Protein AF-A0A2T4AR16-F1 (afdb_monomer_lite)

Radius of gyration: 14.8 Å; chains: 1; bounding box: 37×21×54 Å

Sequence (99 aa):
MISRTTPLILAARGGHTAVVQILLANGAGDEGLALVAAACRGHTDIVQLLIANGAGYKHRAAAMAAHRGHTDIVQLLVANGADAELAWTRAELDNSGQH

Secondary structure (DSSP, 8-state):
------HHHHHHHHT-HHHHHHHHHTT-S-HHHHHHHHHHHT-HHHHHHHHHTT-S-HHHHHHHHHHHT-HHHHHHHHHTT--THHHHHHHHHHHTT--

Foldseek 3Di:
DPPPCFVLLVCLLVLVLVVNVVCVVVVGPDLQSSLLNNLLNLNQSSNVVSLVSVHPNLLNSLVNNVVNVVVVSNVVSVVSPSPPVVVVVVVVVVVVPDD

Structure (mmCIF, N/CA/C/O backbone):
data_AF-A0A2T4AR16-F1
#
_entry.id   AF-A0A2T4AR16-F1
#
loop_
_atom_site.group_PDB
_atom_site.id
_atom_site.type_symbol
_atom_site.label_atom_id
_atom_site.label_alt_id
_atom_site.label_comp_id
_atom_site.label_asym_id
_atom_site.label_entity_id
_atom_site.label_seq_id
_atom_site.pdbx_PDB_ins_code
_atom_site.Cartn_x
_atom_site.Cartn_y
_atom_site.Cartn_z
_atom_site.occupancy
_atom_site.B_iso_or_equiv
_atom_site.auth_seq_id
_atom_site.auth_comp_id
_atom_site.auth_asym_id
_atom_site.auth_atom_id
_atom_site.pdbx_PDB_model_num
ATOM 1 N N . MET A 1 1 ? 28.254 3.596 3.283 1.00 36.91 1 MET A N 1
ATOM 2 C CA . MET A 1 1 ? 27.088 2.847 3.796 1.00 36.91 1 MET A CA 1
ATOM 3 C C . MET A 1 1 ? 25.901 3.206 2.908 1.00 36.91 1 MET A C 1
ATOM 5 O O . MET A 1 1 ? 25.245 4.211 3.141 1.00 36.91 1 MET A O 1
ATOM 9 N N . ILE A 1 2 ? 25.725 2.497 1.789 1.00 39.44 2 ILE A N 1
ATOM 10 C CA . ILE A 1 2 ? 24.630 2.773 0.850 1.00 39.44 2 ILE A CA 1
ATOM 11 C C . ILE A 1 2 ? 23.387 2.200 1.519 1.00 39.44 2 ILE A C 1
ATOM 13 O O . ILE A 1 2 ? 23.237 0.982 1.595 1.00 39.44 2 ILE A O 1
ATOM 17 N N . SER A 1 3 ? 22.576 3.065 2.128 1.00 42.41 3 SER A N 1
ATOM 18 C CA . SER A 1 3 ? 21.310 2.652 2.726 1.00 42.41 3 SER A CA 1
ATOM 19 C C . SER A 1 3 ? 20.536 1.896 1.657 1.00 42.41 3 SER A C 1
ATOM 21 O O . SER A 1 3 ? 20.309 2.440 0.573 1.00 42.41 3 SER A O 1
ATOM 23 N N . ARG A 1 4 ? 20.222 0.631 1.942 1.00 48.41 4 ARG A N 1
ATOM 24 C CA . ARG A 1 4 ? 19.579 -0.362 1.074 1.00 48.41 4 ARG A CA 1
ATOM 25 C C . ARG A 1 4 ? 18.129 0.056 0.793 1.00 48.41 4 ARG A C 1
ATOM 27 O O . ARG A 1 4 ? 17.184 -0.630 1.147 1.00 48.41 4 ARG A O 1
ATOM 34 N N . THR A 1 5 ? 17.952 1.252 0.239 1.00 57.56 5 THR A N 1
ATOM 35 C CA . THR A 1 5 ? 16.661 1.818 -0.123 1.00 57.56 5 THR A CA 1
ATOM 36 C C . THR A 1 5 ? 16.283 1.156 -1.429 1.00 57.56 5 THR A C 1
ATOM 38 O O . THR A 1 5 ? 16.715 1.567 -2.505 1.00 57.56 5 THR A O 1
ATOM 41 N N . THR A 1 6 ? 15.551 0.059 -1.306 1.00 73.75 6 THR A N 1
ATOM 42 C CA . THR A 1 6 ? 15.084 -0.756 -2.418 1.00 73.75 6 THR A CA 1
ATOM 43 C C . THR A 1 6 ? 14.296 0.155 -3.368 1.00 73.75 6 THR A C 1
ATOM 45 O O . THR A 1 6 ? 13.464 0.937 -2.894 1.00 73.75 6 THR A O 1
ATOM 48 N N . PRO A 1 7 ? 14.542 0.125 -4.691 1.00 82.56 7 PRO A N 1
ATOM 49 C CA . PRO A 1 7 ? 13.870 1.002 -5.658 1.00 82.56 7 PRO A CA 1
ATOM 50 C C . PRO A 1 7 ? 12.338 0.951 -5.544 1.00 82.56 7 PRO A C 1
ATOM 52 O O . PRO A 1 7 ? 11.665 1.955 -5.776 1.00 82.56 7 PRO A O 1
ATOM 55 N N . LEU A 1 8 ? 11.800 -0.178 -5.071 1.00 85.81 8 LEU A N 1
ATOM 56 C CA . LEU A 1 8 ? 10.386 -0.371 -4.762 1.00 85.81 8 LEU A CA 1
ATO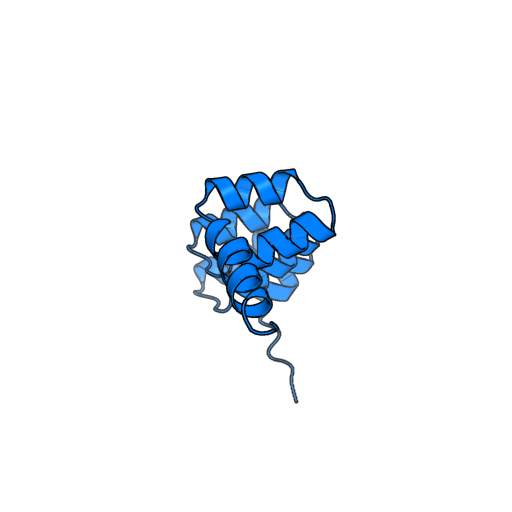M 57 C C . LEU A 1 8 ? 9.872 0.604 -3.690 1.00 85.81 8 LEU A C 1
ATOM 59 O O . LEU A 1 8 ? 8.803 1.184 -3.853 1.00 85.81 8 LEU A O 1
ATOM 63 N N . ILE A 1 9 ? 10.647 0.851 -2.629 1.00 86.38 9 ILE A N 1
ATOM 64 C CA . ILE A 1 9 ? 10.283 1.773 -1.541 1.00 86.38 9 ILE A CA 1
ATOM 65 C C . ILE A 1 9 ? 10.233 3.214 -2.056 1.00 86.38 9 ILE A C 1
ATOM 67 O O . ILE A 1 9 ? 9.329 3.968 -1.696 1.00 86.38 9 ILE A O 1
ATOM 71 N N . LEU A 1 10 ? 11.187 3.613 -2.905 1.00 86.88 10 LEU A N 1
ATOM 72 C CA . LEU A 1 10 ? 11.208 4.956 -3.495 1.00 86.88 10 LEU A CA 1
ATOM 73 C C . LEU A 1 10 ? 10.037 5.163 -4.454 1.00 86.88 10 LEU A C 1
ATOM 75 O O . LEU A 1 10 ? 9.363 6.189 -4.363 1.00 86.88 10 LEU A O 1
ATOM 79 N N . ALA A 1 11 ? 9.760 4.180 -5.314 1.00 89.19 11 ALA A N 1
ATOM 80 C CA . ALA A 1 11 ? 8.613 4.211 -6.214 1.00 89.19 11 ALA A CA 1
ATOM 81 C C . ALA A 1 11 ? 7.289 4.278 -5.433 1.00 89.19 11 ALA A C 1
ATOM 83 O O . ALA A 1 11 ? 6.444 5.124 -5.727 1.00 89.19 11 ALA A O 1
ATOM 84 N N . ALA A 1 12 ? 7.154 3.467 -4.378 1.00 89.50 12 ALA A N 1
ATOM 85 C CA . ALA A 1 12 ? 5.985 3.454 -3.507 1.00 89.50 12 ALA A CA 1
ATOM 86 C C . ALA A 1 12 ? 5.804 4.770 -2.741 1.00 89.50 12 ALA A C 1
ATOM 88 O O . ALA A 1 12 ? 4.695 5.286 -2.650 1.00 89.50 12 ALA A O 1
ATOM 89 N N . ARG A 1 13 ? 6.891 5.369 -2.240 1.00 88.06 13 ARG A N 1
ATOM 90 C CA . ARG A 1 13 ? 6.859 6.679 -1.570 1.00 88.06 13 ARG A CA 1
ATOM 91 C C . ARG A 1 13 ? 6.534 7.820 -2.540 1.00 88.06 13 ARG A C 1
ATOM 93 O O . ARG A 1 13 ? 5.907 8.798 -2.136 1.00 88.06 13 ARG A O 1
ATOM 100 N N . GLY A 1 14 ? 7.004 7.714 -3.781 1.00 87.88 14 GLY A N 1
ATOM 101 C CA . GLY A 1 14 ? 6.815 8.705 -4.840 1.00 87.88 14 GLY A CA 1
ATOM 102 C C . GLY A 1 14 ? 5.456 8.643 -5.538 1.00 87.88 14 GLY A C 1
ATOM 103 O O . GLY A 1 14 ? 5.138 9.562 -6.281 1.00 87.88 14 GLY A O 1
ATOM 104 N N . GLY A 1 15 ? 4.649 7.604 -5.302 1.00 88.50 15 GLY A N 1
ATOM 105 C CA . GLY A 1 15 ? 3.368 7.441 -5.998 1.00 88.50 15 GLY A CA 1
ATOM 106 C C . GLY A 1 15 ? 3.515 6.899 -7.427 1.00 88.50 15 GLY A C 1
ATOM 107 O O . GLY A 1 15 ? 2.610 7.034 -8.241 1.00 88.50 15 GLY A O 1
ATOM 108 N N . HIS A 1 16 ? 4.660 6.300 -7.771 1.00 90.44 16 HIS A N 1
ATOM 109 C CA . HIS A 1 16 ? 4.932 5.800 -9.121 1.00 90.44 16 HIS A CA 1
ATOM 110 C C . HIS A 1 16 ? 4.385 4.383 -9.323 1.00 90.44 16 HIS A C 1
ATOM 112 O O . HIS A 1 16 ? 5.144 3.417 -9.418 1.00 90.44 16 HIS A O 1
ATOM 118 N N . THR A 1 17 ? 3.063 4.261 -9.421 1.00 89.44 17 THR A N 1
ATOM 119 C CA . THR A 1 17 ? 2.342 2.981 -9.526 1.00 89.44 17 THR A CA 1
ATOM 120 C C . THR A 1 17 ? 2.864 2.077 -10.649 1.00 89.44 17 THR A C 1
ATOM 122 O O . THR A 1 17 ? 3.105 0.894 -10.422 1.00 89.44 17 THR A O 1
ATOM 125 N N . ALA A 1 18 ? 3.130 2.631 -11.837 1.00 89.44 18 ALA A N 1
ATOM 126 C CA . ALA A 1 18 ? 3.666 1.865 -12.967 1.00 89.44 18 ALA A CA 1
ATOM 127 C C . ALA A 1 18 ? 5.055 1.266 -12.668 1.00 89.44 18 ALA A C 1
ATOM 129 O O . ALA A 1 18 ? 5.329 0.114 -12.993 1.00 89.44 18 ALA A O 1
ATOM 130 N N . VAL A 1 19 ? 5.922 2.025 -11.991 1.00 88.00 19 VAL A N 1
ATOM 131 C CA . VAL A 1 19 ? 7.263 1.558 -11.608 1.00 88.00 19 VAL A CA 1
ATOM 132 C C . VAL A 1 19 ? 7.165 0.478 -10.533 1.00 88.00 19 VAL A C 1
ATOM 134 O O . VAL A 1 19 ? 7.890 -0.511 -10.596 1.00 88.00 19 VAL A O 1
ATOM 137 N N . VAL A 1 20 ? 6.240 0.629 -9.580 1.00 87.50 20 V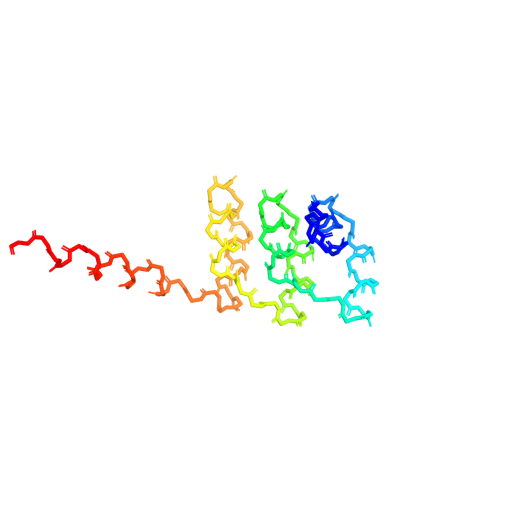AL A N 1
ATOM 138 C CA . VAL A 1 20 ? 5.964 -0.397 -8.565 1.00 87.50 20 VAL A CA 1
ATOM 139 C C . VAL A 1 20 ? 5.550 -1.712 -9.225 1.00 87.50 20 VAL A C 1
ATOM 141 O O . VAL A 1 20 ? 6.127 -2.741 -8.895 1.00 87.50 20 VAL A O 1
ATOM 144 N N . GLN A 1 21 ? 4.627 -1.694 -10.192 1.00 87.44 21 GLN A N 1
ATOM 145 C CA . GLN A 1 21 ? 4.202 -2.913 -10.896 1.00 87.44 21 GLN A CA 1
ATOM 146 C C . GLN A 1 21 ? 5.361 -3.612 -11.612 1.00 87.44 21 GLN A C 1
ATOM 148 O O . GLN A 1 21 ? 5.515 -4.824 -11.484 1.00 87.44 21 GLN A O 1
ATOM 153 N N . ILE A 1 22 ? 6.204 -2.854 -12.321 1.00 88.25 22 ILE A N 1
ATOM 154 C CA . ILE A 1 22 ? 7.379 -3.411 -13.005 1.00 88.25 22 ILE A CA 1
ATOM 155 C C . ILE A 1 22 ? 8.325 -4.063 -11.992 1.00 88.25 22 ILE A C 1
ATOM 157 O O . ILE A 1 22 ? 8.812 -5.168 -12.221 1.00 88.25 22 ILE A O 1
ATOM 161 N N . LEU A 1 23 ? 8.580 -3.404 -10.861 1.00 86.94 23 LEU A N 1
ATOM 162 C CA . LEU A 1 23 ? 9.478 -3.923 -9.832 1.00 86.94 23 LEU A CA 1
ATOM 163 C C . LEU A 1 23 ? 8.914 -5.175 -9.148 1.00 86.94 23 LEU A C 1
ATOM 165 O O . LEU A 1 23 ? 9.663 -6.127 -8.941 1.00 86.94 23 LEU A O 1
ATOM 169 N N . LEU A 1 24 ? 7.611 -5.212 -8.863 1.00 84.31 24 LEU A N 1
ATOM 170 C CA . LEU A 1 24 ? 6.942 -6.403 -8.326 1.00 84.31 24 LEU A CA 1
ATOM 171 C C . LEU A 1 24 ? 7.000 -7.574 -9.312 1.00 84.31 24 LEU A C 1
ATOM 173 O O . LEU A 1 24 ? 7.345 -8.685 -8.918 1.00 84.31 24 LEU A O 1
ATOM 177 N N . ALA A 1 25 ? 6.778 -7.320 -10.606 1.00 85.50 25 ALA A N 1
ATOM 178 C CA . ALA A 1 25 ? 6.903 -8.340 -11.649 1.00 85.50 25 ALA A CA 1
ATOM 179 C C . ALA A 1 25 ? 8.332 -8.905 -11.775 1.00 85.50 25 ALA A C 1
ATOM 181 O O . ALA A 1 25 ? 8.511 -10.041 -12.204 1.00 85.50 25 ALA A O 1
ATOM 182 N N . ASN A 1 26 ? 9.347 -8.132 -11.378 1.00 84.12 26 ASN A N 1
ATOM 183 C CA . ASN A 1 26 ? 10.748 -8.562 -11.342 1.00 84.12 26 ASN A CA 1
ATOM 184 C C . ASN A 1 26 ? 11.162 -9.189 -9.995 1.00 84.12 26 ASN A C 1
ATOM 186 O O . ASN A 1 26 ? 12.347 -9.444 -9.782 1.00 84.12 26 ASN A O 1
ATOM 190 N N . GLY A 1 27 ? 10.220 -9.430 -9.076 1.00 74.69 27 GLY A N 1
ATOM 191 C CA . GLY A 1 27 ? 10.508 -10.033 -7.772 1.00 74.69 27 GLY A CA 1
ATOM 192 C C . GLY A 1 27 ? 11.290 -9.112 -6.834 1.00 74.69 27 GLY A C 1
ATOM 193 O O . GLY A 1 27 ? 12.136 -9.579 -6.067 1.00 74.69 27 GLY A O 1
ATOM 194 N N . ALA A 1 28 ? 11.061 -7.797 -6.908 1.00 73.00 28 ALA A N 1
ATOM 195 C CA . ALA A 1 28 ? 11.678 -6.856 -5.982 1.00 73.00 28 ALA A CA 1
ATOM 196 C C . ALA A 1 28 ? 11.288 -7.185 -4.532 1.00 73.00 28 ALA A C 1
ATOM 198 O O . ALA A 1 28 ? 10.113 -7.215 -4.181 1.00 73.00 28 ALA A O 1
ATOM 199 N N . GLY A 1 29 ? 12.293 -7.396 -3.681 1.00 72.31 29 GLY A N 1
ATOM 200 C CA . GLY A 1 29 ? 12.089 -7.603 -2.249 1.00 72.31 29 GLY A CA 1
ATOM 201 C C . GLY A 1 29 ? 11.621 -6.342 -1.513 1.00 72.31 29 GLY A C 1
ATOM 202 O O . GLY A 1 29 ? 11.574 -5.243 -2.065 1.00 72.31 29 GLY A O 1
ATOM 203 N N . ASP A 1 30 ? 11.332 -6.504 -0.221 1.00 79.56 30 ASP A N 1
ATOM 204 C CA . ASP A 1 30 ? 10.950 -5.433 0.717 1.00 79.56 30 ASP A CA 1
ATOM 205 C C . ASP A 1 30 ? 9.573 -4.781 0.473 1.00 79.56 30 ASP A C 1
ATOM 207 O O . ASP A 1 30 ? 9.328 -3.638 0.872 1.00 79.56 30 ASP A O 1
ATOM 211 N N . GLU A 1 31 ? 8.632 -5.528 -0.108 1.00 82.56 31 GLU A N 1
ATOM 212 C CA . GLU A 1 31 ? 7.234 -5.122 -0.349 1.00 82.56 31 GLU A CA 1
ATOM 213 C C . GLU A 1 31 ? 6.551 -4.546 0.896 1.00 82.56 31 GLU A C 1
ATOM 215 O O . GLU A 1 31 ? 5.777 -3.596 0.819 1.00 82.56 31 GLU A O 1
ATOM 220 N N . GLY A 1 32 ? 6.881 -5.076 2.072 1.00 83.56 32 GLY A N 1
ATOM 221 C CA . GLY A 1 32 ? 6.334 -4.594 3.330 1.00 83.56 32 GLY A CA 1
ATOM 222 C C . GLY A 1 32 ? 6.795 -3.203 3.745 1.00 83.56 32 GLY A C 1
ATOM 223 O O . GLY A 1 32 ? 6.002 -2.402 4.233 1.00 83.56 32 GLY A O 1
ATOM 224 N N . LEU A 1 33 ? 8.068 -2.873 3.518 1.00 85.12 33 LEU A N 1
ATOM 225 C CA . LEU A 1 33 ? 8.558 -1.509 3.735 1.00 85.12 33 LEU A CA 1
ATOM 226 C C . LEU A 1 33 ? 7.988 -0.553 2.686 1.00 85.12 33 LEU A C 1
ATOM 228 O O . LEU A 1 33 ? 7.654 0.588 3.017 1.00 85.12 33 LEU A O 1
ATOM 232 N N . ALA A 1 34 ? 7.830 -1.019 1.445 1.00 88.19 34 ALA A N 1
ATOM 233 C CA . ALA A 1 34 ? 7.155 -0.259 0.401 1.00 88.19 34 ALA A CA 1
ATOM 234 C C . ALA A 1 34 ? 5.686 0.022 0.770 1.00 88.19 34 ALA A C 1
ATOM 236 O O . ALA A 1 34 ? 5.219 1.147 0.586 1.00 88.19 34 ALA A O 1
ATOM 237 N N . LEU A 1 35 ? 4.997 -0.945 1.385 1.00 88.75 35 LEU A N 1
ATOM 238 C CA . LEU A 1 35 ? 3.613 -0.813 1.843 1.00 88.75 35 LEU A CA 1
ATOM 239 C C . LEU A 1 35 ? 3.499 0.260 2.925 1.00 88.75 35 LEU A C 1
ATOM 241 O O . LEU A 1 35 ? 2.648 1.143 2.837 1.00 88.75 35 LEU A O 1
ATOM 245 N N . VAL A 1 36 ? 4.403 0.236 3.908 1.00 88.38 36 VAL A N 1
ATOM 246 C CA . VAL A 1 36 ? 4.481 1.270 4.951 1.00 88.38 36 VAL A CA 1
ATOM 247 C C . VAL A 1 36 ? 4.739 2.650 4.339 1.00 88.38 36 VAL A C 1
ATOM 249 O O . VAL A 1 36 ? 4.120 3.632 4.751 1.00 88.38 36 VAL A O 1
ATOM 252 N N . ALA A 1 37 ? 5.629 2.746 3.347 1.00 89.38 37 ALA A N 1
ATOM 253 C CA . ALA A 1 37 ? 5.948 4.009 2.687 1.00 89.38 37 ALA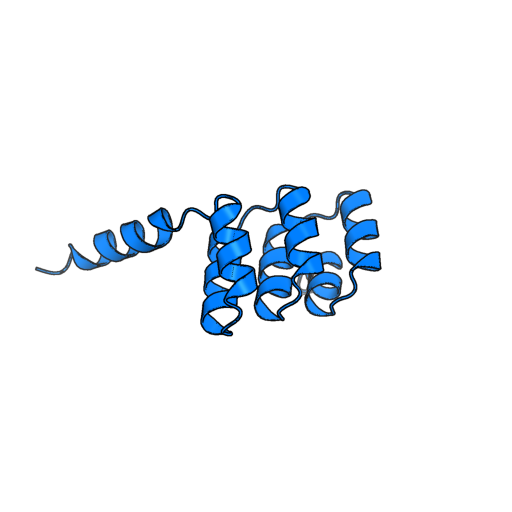 A CA 1
ATOM 254 C C . ALA A 1 37 ? 4.768 4.571 1.874 1.00 89.38 37 ALA A C 1
ATOM 256 O O . ALA A 1 37 ? 4.501 5.772 1.960 1.00 89.38 37 ALA A O 1
ATOM 257 N N . ALA A 1 38 ? 4.054 3.718 1.135 1.00 90.44 38 ALA A N 1
ATOM 258 C CA . ALA A 1 38 ? 2.848 4.085 0.395 1.00 90.44 38 ALA A CA 1
ATOM 259 C C . ALA A 1 38 ? 1.718 4.517 1.341 1.00 90.44 38 ALA A C 1
ATOM 261 O O . ALA A 1 38 ? 1.140 5.590 1.163 1.00 90.44 38 ALA A O 1
ATOM 262 N N . ALA A 1 39 ? 1.476 3.744 2.404 1.00 89.25 39 ALA A N 1
ATOM 263 C CA . ALA A 1 39 ? 0.467 4.041 3.418 1.00 89.25 39 ALA A CA 1
ATOM 264 C C . ALA A 1 39 ? 0.750 5.359 4.157 1.00 89.25 39 ALA A C 1
ATOM 266 O O . ALA A 1 39 ? -0.155 6.153 4.388 1.00 89.25 39 ALA A O 1
ATOM 267 N N . CYS A 1 40 ? 2.020 5.644 4.458 1.00 88.06 40 CYS A N 1
ATOM 268 C CA . CYS A 1 40 ? 2.452 6.901 5.078 1.00 88.06 40 CYS A CA 1
ATOM 269 C C . CYS A 1 40 ? 2.243 8.131 4.174 1.00 88.06 40 CYS A C 1
ATOM 271 O O . CYS A 1 40 ? 2.220 9.259 4.670 1.00 88.06 40 CYS A O 1
ATOM 273 N N . ARG A 1 41 ? 2.148 7.929 2.855 1.00 89.31 41 ARG A N 1
ATOM 274 C CA . ARG A 1 41 ? 1.965 8.988 1.854 1.00 89.31 41 ARG A CA 1
ATOM 275 C C . ARG A 1 41 ? 0.540 9.090 1.313 1.00 89.31 41 ARG A C 1
ATOM 277 O O . ARG A 1 41 ? 0.280 10.027 0.570 1.00 89.31 41 ARG A O 1
ATOM 284 N N . GLY A 1 42 ? -0.351 8.171 1.681 1.00 88.75 42 GLY A N 1
ATOM 285 C CA . GLY A 1 42 ? -1.730 8.181 1.198 1.00 88.75 42 GLY A CA 1
ATOM 286 C C . GLY A 1 42 ? -1.928 7.513 -0.168 1.00 88.75 42 GLY A C 1
ATOM 287 O O . GLY A 1 42 ? -2.959 7.722 -0.796 1.00 88.75 42 GLY A O 1
ATOM 288 N N . HIS A 1 43 ? -0.965 6.724 -0.656 1.00 90.88 43 HIS A N 1
ATOM 289 C CA . HIS A 1 43 ? -1.030 6.125 -1.997 1.00 90.88 43 HIS A CA 1
ATOM 290 C C . HIS A 1 43 ? -1.831 4.819 -2.001 1.00 90.88 43 HIS A C 1
ATOM 292 O O . HIS A 1 43 ? -1.257 3.726 -2.001 1.00 90.88 43 HIS A O 1
ATOM 298 N N . THR A 1 44 ? -3.160 4.930 -1.998 1.00 89.31 44 THR A N 1
ATOM 299 C CA . THR A 1 44 ? -4.092 3.790 -1.901 1.00 89.31 44 THR A CA 1
ATOM 300 C C . THR A 1 44 ? -3.902 2.753 -3.013 1.00 89.31 44 THR A C 1
ATOM 302 O O . THR A 1 44 ? -3.871 1.559 -2.720 1.00 89.31 44 THR A O 1
ATOM 305 N N . ASP A 1 45 ? -3.687 3.177 -4.262 1.00 90.69 45 ASP A N 1
ATOM 306 C CA . ASP A 1 45 ? -3.500 2.261 -5.403 1.00 90.69 45 ASP A CA 1
ATOM 307 C C . ASP A 1 45 ? -2.274 1.355 -5.217 1.00 90.69 45 ASP A C 1
ATOM 309 O O . ASP A 1 45 ? -2.298 0.152 -5.476 1.00 90.69 45 ASP A O 1
ATOM 313 N N . ILE A 1 46 ? -1.186 1.937 -4.708 1.00 90.44 46 ILE A N 1
ATOM 314 C CA . ILE A 1 46 ? 0.063 1.223 -4.439 1.00 90.44 46 ILE A CA 1
ATOM 315 C C . ILE A 1 46 ? -0.110 0.281 -3.248 1.00 90.44 46 ILE A C 1
ATOM 317 O O . ILE A 1 46 ? 0.398 -0.839 -3.269 1.00 90.44 46 ILE A O 1
ATOM 321 N N . VAL A 1 47 ? -0.850 0.713 -2.225 1.00 89.44 47 VAL A N 1
ATOM 322 C CA . VAL A 1 47 ? -1.196 -0.132 -1.077 1.00 89.44 47 VAL A CA 1
ATOM 323 C C . VAL A 1 47 ? -1.974 -1.369 -1.529 1.00 89.44 47 VAL A C 1
ATOM 325 O O . VAL A 1 47 ? -1.620 -2.475 -1.127 1.00 89.44 47 VAL A O 1
ATOM 328 N N . GLN A 1 48 ? -2.977 -1.211 -2.397 1.00 88.88 48 GLN A N 1
ATOM 329 C CA . GLN A 1 48 ? -3.743 -2.338 -2.937 1.00 88.88 48 GLN A CA 1
ATOM 330 C C . GLN A 1 48 ? -2.859 -3.317 -3.716 1.00 88.88 48 GLN A C 1
ATOM 332 O O . GLN A 1 48 ? -2.932 -4.522 -3.478 1.00 88.88 48 GLN A O 1
ATOM 337 N N . LEU A 1 49 ? -1.987 -2.810 -4.594 1.00 88.62 49 LEU A N 1
ATOM 338 C CA . LEU A 1 49 ? -1.058 -3.646 -5.364 1.00 88.62 49 LEU A CA 1
ATOM 339 C C . LEU A 1 49 ? -0.121 -4.457 -4.465 1.00 88.62 49 LEU A C 1
ATOM 341 O O . LEU A 1 49 ? 0.074 -5.648 -4.686 1.00 88.62 49 LEU A O 1
ATOM 345 N N . LEU A 1 50 ? 0.441 -3.826 -3.434 1.00 87.75 50 LEU A N 1
ATOM 346 C CA . LEU A 1 50 ? 1.361 -4.491 -2.512 1.00 87.75 50 LEU A CA 1
ATOM 347 C C . LEU A 1 50 ? 0.648 -5.532 -1.640 1.00 87.75 50 LEU A C 1
ATOM 349 O O . LEU A 1 50 ? 1.196 -6.604 -1.396 1.00 87.75 50 LEU A O 1
ATOM 353 N N . ILE A 1 51 ? -0.589 -5.262 -1.213 1.00 85.75 51 ILE A N 1
ATOM 354 C CA . ILE A 1 51 ? -1.415 -6.249 -0.504 1.00 85.75 51 ILE A CA 1
ATOM 355 C C . ILE A 1 51 ? -1.719 -7.450 -1.404 1.00 85.75 51 ILE A C 1
ATOM 357 O O . ILE A 1 51 ? -1.597 -8.584 -0.943 1.00 85.75 51 ILE A O 1
ATOM 361 N N . ALA A 1 52 ? -2.072 -7.209 -2.671 1.00 85.75 52 ALA A N 1
ATOM 362 C CA . ALA A 1 52 ? -2.334 -8.267 -3.646 1.00 85.75 52 ALA A CA 1
ATOM 363 C C . ALA A 1 52 ? -1.091 -9.131 -3.914 1.00 85.75 52 ALA A C 1
ATOM 365 O O . ALA A 1 52 ? -1.226 -10.331 -4.140 1.00 85.75 52 ALA A O 1
ATOM 366 N N . ASN A 1 53 ? 0.109 -8.549 -3.820 1.00 83.06 53 ASN A N 1
ATOM 367 C CA . ASN A 1 53 ? 1.369 -9.284 -3.952 1.00 83.06 53 ASN A CA 1
ATOM 368 C C . ASN A 1 53 ? 1.781 -10.059 -2.687 1.00 83.06 53 ASN A C 1
ATOM 370 O O . ASN A 1 53 ? 2.794 -10.747 -2.697 1.00 83.06 53 ASN A O 1
ATOM 374 N N . GLY A 1 54 ? 1.010 -9.968 -1.597 1.00 79.44 54 GLY A N 1
ATOM 375 C CA . GLY A 1 54 ? 1.302 -10.686 -0.356 1.00 7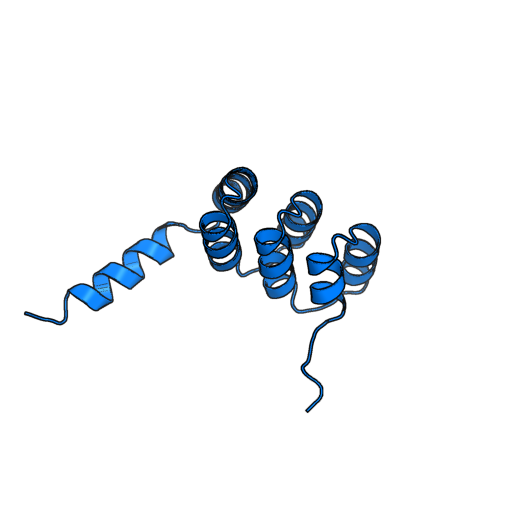9.44 54 GLY A CA 1
ATOM 376 C C . GLY A 1 54 ? 2.240 -9.951 0.603 1.00 79.44 54 GLY A C 1
ATOM 377 O O . GLY A 1 54 ? 2.834 -10.591 1.471 1.00 79.44 54 GLY A O 1
ATOM 378 N N . ALA A 1 55 ? 2.347 -8.620 0.510 1.00 79.19 55 ALA A N 1
ATOM 379 C CA . ALA A 1 55 ? 3.203 -7.842 1.402 1.00 79.19 55 ALA A CA 1
ATOM 380 C C . ALA A 1 55 ? 2.898 -8.120 2.891 1.00 79.19 55 ALA A C 1
ATOM 382 O O . ALA A 1 55 ? 1.802 -7.848 3.400 1.00 79.19 55 ALA A O 1
ATOM 383 N N . GLY A 1 56 ? 3.906 -8.616 3.616 1.00 69.62 56 GLY A N 1
ATOM 384 C CA . GLY A 1 56 ? 3.923 -8.612 5.082 1.00 69.62 56 GLY A CA 1
ATOM 385 C C . GLY A 1 56 ? 3.981 -7.175 5.620 1.00 69.62 56 GLY A C 1
ATOM 386 O O . GLY A 1 56 ? 4.236 -6.245 4.867 1.00 69.62 56 GLY A O 1
ATOM 387 N N . TYR A 1 57 ? 3.802 -6.954 6.925 1.00 78.69 57 TYR A N 1
ATOM 388 C CA . TYR A 1 57 ? 3.837 -5.623 7.585 1.00 78.69 57 TYR A CA 1
ATOM 389 C C . TYR A 1 57 ? 2.580 -4.735 7.465 1.00 78.69 57 TYR A C 1
ATOM 391 O O . TYR A 1 57 ? 2.640 -3.529 7.724 1.00 78.69 57 TYR A O 1
ATOM 399 N N . LYS A 1 58 ? 1.412 -5.328 7.193 1.00 79.81 58 LYS A N 1
ATOM 400 C CA . LYS A 1 58 ? 0.120 -4.616 7.163 1.00 79.81 58 LYS A CA 1
ATOM 401 C C . LYS A 1 58 ? -0.183 -3.834 8.456 1.00 79.81 58 LYS A C 1
ATOM 403 O O . LYS A 1 58 ? -0.636 -2.698 8.379 1.00 79.81 58 LYS A O 1
ATOM 408 N N . HIS A 1 59 ? 0.160 -4.379 9.631 1.00 80.88 59 HIS A N 1
ATOM 409 C CA . HIS A 1 59 ? -0.002 -3.708 10.935 1.00 80.88 59 HIS A CA 1
ATOM 410 C C . HIS A 1 59 ? 0.769 -2.379 11.017 1.00 80.88 59 HIS A C 1
ATOM 412 O O . HIS A 1 59 ? 0.254 -1.361 11.474 1.00 80.88 59 HIS A O 1
ATOM 418 N N . ARG A 1 60 ? 2.014 -2.370 10.527 1.00 83.56 60 ARG A N 1
ATOM 419 C CA . ARG A 1 60 ? 2.902 -1.206 10.581 1.00 83.56 60 ARG A CA 1
ATOM 420 C C . ARG A 1 60 ? 2.457 -0.143 9.582 1.00 83.56 60 ARG A C 1
ATOM 422 O O . ARG A 1 60 ? 2.510 1.046 9.883 1.00 83.56 60 ARG A O 1
ATOM 429 N N . ALA A 1 61 ? 1.974 -0.576 8.418 1.00 85.75 61 ALA A N 1
ATOM 430 C CA . ALA A 1 61 ? 1.370 0.304 7.427 1.00 85.75 61 ALA A CA 1
ATOM 431 C C . ALA A 1 61 ? 0.080 0.947 7.963 1.00 85.75 61 ALA A C 1
ATOM 433 O O . ALA A 1 61 ? -0.104 2.151 7.800 1.00 85.75 61 ALA A O 1
ATOM 434 N N . ALA A 1 62 ? -0.753 0.182 8.678 1.00 84.94 62 ALA A N 1
ATOM 435 C CA . ALA A 1 62 ? -1.990 0.677 9.278 1.00 84.94 62 ALA A CA 1
ATOM 436 C C . ALA A 1 62 ? -1.707 1.704 10.382 1.00 84.94 62 ALA A C 1
ATOM 438 O O . ALA A 1 62 ? -2.296 2.781 10.371 1.00 84.94 62 ALA A O 1
ATOM 439 N N . ALA A 1 63 ? -0.744 1.437 11.271 1.00 84.31 63 ALA A N 1
ATOM 440 C CA . ALA A 1 63 ? -0.329 2.396 12.297 1.00 84.31 63 ALA A CA 1
ATOM 441 C C . ALA A 1 63 ? 0.166 3.722 11.687 1.00 84.31 63 ALA A C 1
ATOM 443 O O . ALA A 1 63 ? -0.207 4.804 12.142 1.00 84.31 63 ALA A O 1
ATOM 444 N N . MET A 1 64 ? 0.963 3.652 10.613 1.00 84.56 64 MET A N 1
ATOM 445 C CA . MET A 1 64 ? 1.454 4.847 9.918 1.00 84.56 64 MET A CA 1
ATOM 446 C C . MET A 1 64 ? 0.346 5.614 9.192 1.00 84.56 64 MET A C 1
ATOM 448 O O . MET A 1 64 ? 0.334 6.845 9.236 1.00 84.56 64 MET A O 1
ATOM 452 N N . ALA A 1 65 ? -0.581 4.910 8.539 1.00 86.12 65 ALA A N 1
ATOM 453 C CA . ALA A 1 65 ? -1.746 5.518 7.905 1.00 86.12 65 ALA A CA 1
ATOM 454 C C . ALA A 1 65 ? -2.654 6.195 8.942 1.00 86.12 65 ALA A C 1
ATOM 456 O O . ALA A 1 65 ? -3.062 7.336 8.733 1.00 86.12 65 ALA A O 1
ATOM 457 N N . ALA A 1 66 ? -2.890 5.553 10.090 1.00 84.62 66 ALA A N 1
ATOM 458 C CA . ALA A 1 66 ? -3.672 6.112 11.191 1.00 84.62 66 ALA A CA 1
ATOM 459 C C . ALA A 1 66 ? -3.033 7.391 11.751 1.00 84.62 66 ALA A C 1
ATOM 461 O O . ALA A 1 66 ? -3.708 8.410 11.872 1.00 84.62 66 ALA A O 1
ATOM 462 N N . HIS A 1 67 ? -1.716 7.386 11.988 1.00 85.56 67 HIS A N 1
ATOM 463 C CA . HIS A 1 67 ? -0.985 8.576 12.443 1.00 85.56 67 HIS A CA 1
ATOM 464 C C . HIS A 1 67 ? -1.051 9.738 11.433 1.00 85.56 67 HIS A C 1
ATOM 466 O O . HIS A 1 67 ? -0.930 10.907 11.797 1.00 85.56 67 HIS A O 1
ATOM 472 N N . ARG A 1 68 ? -1.202 9.438 10.140 1.00 84.56 68 ARG A N 1
ATOM 473 C CA . ARG A 1 68 ? -1.336 10.439 9.070 1.00 84.56 68 ARG A CA 1
ATOM 474 C C . ARG A 1 68 ? -2.785 10.872 8.819 1.00 84.56 68 ARG A C 1
ATOM 476 O O . ARG A 1 68 ? -2.985 11.822 8.070 1.00 84.56 68 ARG A O 1
ATOM 483 N N . GLY A 1 69 ? -3.771 10.203 9.421 1.00 86.88 69 GLY A N 1
ATOM 484 C CA . GLY A 1 69 ? -5.196 10.446 9.176 1.00 86.88 69 GLY A CA 1
ATOM 485 C C . GLY A 1 69 ? -5.735 9.811 7.889 1.00 86.88 69 GLY A C 1
ATOM 486 O O . GLY A 1 69 ? -6.784 10.216 7.400 1.00 86.88 69 GLY A O 1
ATOM 487 N N . HIS A 1 70 ? -5.040 8.826 7.316 1.00 86.38 70 HIS A N 1
ATOM 488 C CA . HIS A 1 70 ? -5.479 8.106 6.116 1.00 86.38 70 HIS A CA 1
ATOM 489 C C . HIS A 1 70 ? -6.405 6.939 6.480 1.00 86.38 70 HIS A C 1
ATOM 491 O O . HIS A 1 70 ? -6.037 5.769 6.354 1.00 86.38 70 HIS A O 1
ATOM 497 N N . THR A 1 71 ? -7.608 7.261 6.953 1.00 85.25 71 THR A N 1
ATOM 498 C CA . THR A 1 71 ? -8.610 6.288 7.423 1.00 85.25 71 THR A CA 1
ATOM 499 C C . THR A 1 71 ? -8.977 5.247 6.366 1.00 85.25 71 THR A C 1
ATOM 501 O O . THR A 1 71 ? -9.110 4.073 6.704 1.00 85.25 71 THR A O 1
ATOM 504 N N . ASP A 1 72 ? -9.047 5.638 5.092 1.00 88.12 72 ASP A N 1
ATOM 505 C CA . ASP A 1 72 ? -9.377 4.736 3.979 1.00 88.12 72 ASP A CA 1
ATOM 506 C C . ASP A 1 72 ? -8.344 3.606 3.841 1.00 88.12 72 ASP A C 1
ATOM 508 O O . ASP A 1 72 ? -8.684 2.436 3.675 1.00 88.12 72 ASP A O 1
ATOM 512 N N . ILE A 1 73 ? -7.059 3.944 3.988 1.00 87.44 73 ILE A N 1
ATOM 513 C CA . ILE A 1 73 ? -5.948 2.986 3.918 1.00 87.44 73 ILE A CA 1
ATOM 514 C C . ILE A 1 73 ? -5.954 2.060 5.134 1.00 87.44 73 ILE A C 1
ATOM 516 O O . ILE A 1 73 ? -5.685 0.866 5.000 1.00 87.44 73 ILE A O 1
ATOM 520 N N . VAL A 1 74 ? -6.278 2.590 6.316 1.00 85.12 74 VAL A N 1
ATOM 521 C CA . VAL A 1 74 ? -6.409 1.785 7.539 1.00 85.12 74 VAL A CA 1
ATOM 522 C C . VAL A 1 74 ? -7.525 0.758 7.379 1.00 85.12 74 VAL A C 1
ATOM 524 O O . VAL A 1 74 ? -7.290 -0.423 7.624 1.00 85.12 74 VAL A O 1
ATOM 527 N N . GLN A 1 75 ? -8.705 1.178 6.917 1.00 85.75 75 GLN A N 1
ATOM 528 C CA . GLN A 1 75 ? -9.828 0.270 6.673 1.00 85.75 75 GLN A CA 1
ATOM 529 C C . GLN A 1 75 ? -9.461 -0.816 5.661 1.00 85.75 75 GLN A C 1
ATOM 531 O O . GLN A 1 75 ? -9.738 -1.991 5.892 1.00 85.75 75 GLN A O 1
ATOM 536 N N . LEU A 1 76 ? -8.775 -0.441 4.581 1.00 85.94 76 LEU A N 1
ATOM 537 C CA . LEU A 1 76 ? -8.335 -1.374 3.550 1.00 85.94 76 LEU A CA 1
ATOM 538 C C . LEU A 1 76 ? -7.348 -2.415 4.101 1.00 85.94 76 LEU A C 1
ATOM 540 O O . LEU A 1 76 ? -7.476 -3.608 3.817 1.00 85.94 76 LEU A O 1
ATOM 544 N N . LEU A 1 77 ? -6.384 -1.983 4.916 1.00 84.94 77 LEU A N 1
ATOM 545 C CA . LEU A 1 77 ? -5.404 -2.869 5.545 1.00 84.94 77 LEU A CA 1
ATOM 546 C C . LEU A 1 77 ? -6.055 -3.810 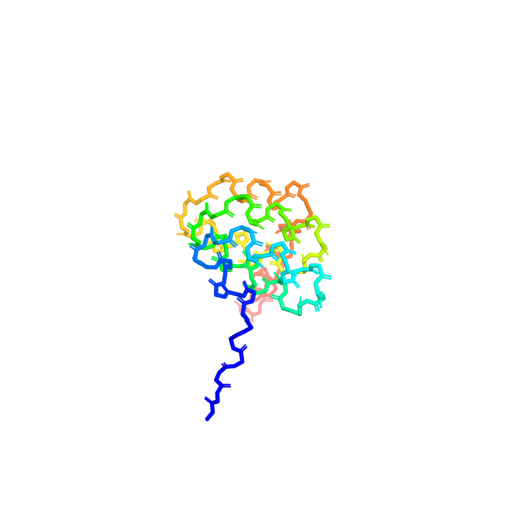6.565 1.00 84.94 77 LEU A C 1
ATOM 548 O O . LEU A 1 77 ? -5.751 -5.002 6.552 1.00 84.94 77 LEU A O 1
ATOM 552 N N . VAL A 1 78 ? -6.969 -3.305 7.397 1.00 82.62 78 VAL A N 1
ATOM 553 C CA . VAL A 1 78 ? -7.732 -4.105 8.372 1.00 82.62 78 VAL A CA 1
ATOM 554 C C . VAL A 1 78 ? -8.608 -5.139 7.663 1.00 82.62 78 VAL A C 1
ATOM 556 O O . VAL A 1 78 ? -8.568 -6.313 8.020 1.00 82.62 78 VAL A O 1
ATOM 559 N N . ALA A 1 79 ? -9.310 -4.749 6.594 1.00 82.88 79 ALA A N 1
ATOM 560 C CA . ALA A 1 79 ? -10.111 -5.666 5.779 1.00 82.88 79 ALA A CA 1
ATOM 561 C C . ALA A 1 79 ? -9.272 -6.781 5.126 1.00 82.88 79 ALA A C 1
ATOM 563 O O . ALA A 1 79 ? -9.777 -7.868 4.868 1.00 82.88 79 ALA A O 1
ATOM 564 N N . ASN A 1 80 ? -7.981 -6.533 4.892 1.00 78.25 80 ASN A N 1
ATOM 565 C CA . ASN A 1 80 ? -7.046 -7.504 4.328 1.00 78.25 80 ASN A CA 1
ATOM 566 C C . ASN A 1 80 ? -6.237 -8.267 5.392 1.00 78.25 80 ASN A C 1
ATOM 568 O O . ASN A 1 80 ? -5.157 -8.782 5.082 1.00 78.25 80 ASN A O 1
ATOM 572 N N . GLY A 1 81 ? -6.719 -8.343 6.635 1.00 69.75 81 GLY A N 1
ATOM 573 C CA . GLY A 1 81 ? -6.076 -9.127 7.691 1.00 69.75 81 GLY A CA 1
ATOM 574 C C . GLY A 1 81 ? -4.834 -8.458 8.277 1.00 69.75 81 GLY A C 1
ATOM 575 O O . GLY A 1 81 ? -3.880 -9.135 8.656 1.00 69.75 81 GLY A O 1
ATOM 576 N N . ALA A 1 82 ? -4.788 -7.122 8.328 1.00 63.16 82 ALA A N 1
ATOM 577 C CA . ALA A 1 82 ? -3.950 -6.473 9.328 1.00 63.16 82 ALA A CA 1
ATOM 578 C C . ALA A 1 82 ? -4.540 -6.825 10.696 1.00 63.16 82 ALA A C 1
ATOM 580 O O . ALA A 1 82 ? -5.502 -6.187 11.115 1.00 63.16 82 ALA A O 1
ATOM 581 N N . ASP A 1 83 ? -4.000 -7.856 11.352 1.00 56.97 83 ASP A N 1
ATOM 582 C CA . ASP A 1 83 ? -4.400 -8.236 12.707 1.00 56.97 83 ASP A CA 1
ATOM 583 C C . ASP A 1 83 ? -4.245 -7.031 13.638 1.00 56.97 83 ASP A C 1
ATOM 585 O O . ASP A 1 83 ? -3.157 -6.718 14.130 1.00 56.97 83 ASP A O 1
ATOM 589 N N . ALA A 1 84 ? -5.354 -6.330 13.866 1.00 51.84 84 ALA A N 1
ATOM 590 C CA . ALA A 1 84 ? -5.443 -5.255 14.841 1.00 51.84 84 ALA A CA 1
ATOM 591 C C . ALA A 1 84 ? -5.223 -5.798 16.268 1.00 51.84 84 ALA A C 1
ATOM 593 O O . ALA A 1 84 ? -4.804 -5.061 17.158 1.00 51.84 84 ALA A O 1
ATOM 594 N N . GLU A 1 85 ? -5.433 -7.103 16.471 1.00 45.38 85 GLU A N 1
ATOM 595 C CA . GLU A 1 85 ? -5.330 -7.790 17.760 1.00 45.38 85 GLU A CA 1
ATOM 596 C C . GLU A 1 85 ? -3.896 -7.866 18.317 1.00 45.38 85 GLU A C 1
ATOM 598 O O . GLU A 1 85 ? -3.698 -7.801 19.533 1.00 45.38 85 GLU A O 1
ATOM 603 N N . LEU A 1 86 ? -2.870 -7.915 17.456 1.00 48.91 86 LEU A N 1
ATOM 604 C CA . LEU A 1 86 ? -1.463 -7.910 17.894 1.00 48.91 86 LEU A CA 1
ATOM 605 C C . LEU A 1 86 ? -0.993 -6.538 18.400 1.00 48.91 86 LEU A C 1
ATOM 607 O O . LEU A 1 86 ? -0.013 -6.458 19.142 1.00 48.91 86 LEU A O 1
ATOM 611 N N . ALA A 1 87 ? -1.679 -5.458 18.015 1.00 50.53 87 ALA A N 1
ATOM 612 C CA . ALA A 1 87 ? -1.364 -4.117 18.501 1.00 50.53 87 ALA A CA 1
ATOM 613 C C . ALA A 1 87 ? -1.870 -3.896 19.935 1.00 50.53 87 ALA A C 1
ATOM 615 O O . ALA A 1 87 ? -1.207 -3.204 20.705 1.00 50.53 87 ALA A O 1
ATOM 616 N N . TRP A 1 88 ? -3.002 -4.505 20.305 1.00 48.31 88 TRP A N 1
ATOM 617 C CA . TRP A 1 88 ? -3.557 -4.377 21.653 1.00 48.31 88 TRP A CA 1
ATOM 618 C C . TRP A 1 88 ? -2.902 -5.340 22.652 1.00 48.31 88 TRP A C 1
ATOM 620 O O . TRP A 1 88 ? -2.462 -4.930 23.723 1.00 48.31 88 TRP A O 1
ATOM 630 N N . THR A 1 89 ? -2.710 -6.604 22.267 1.00 47.66 89 THR A N 1
ATOM 631 C CA . THR A 1 89 ? -2.153 -7.634 23.166 1.00 47.66 89 THR A CA 1
ATOM 632 C C . THR A 1 89 ? -0.697 -7.388 23.574 1.00 47.66 89 THR A C 1
ATOM 634 O O . THR A 1 89 ? -0.303 -7.739 24.684 1.00 47.66 89 THR A O 1
ATOM 637 N N . ARG A 1 90 ? 0.122 -6.750 22.725 1.00 46.09 90 ARG A N 1
ATOM 638 C CA . ARG A 1 90 ? 1.513 -6.405 23.077 1.00 46.09 90 ARG A CA 1
ATOM 639 C C . ARG A 1 90 ? 1.606 -5.224 24.051 1.00 46.09 90 ARG A C 1
ATOM 641 O O . ARG A 1 90 ? 2.565 -5.176 24.812 1.00 46.09 90 ARG A O 1
ATOM 648 N N . ALA A 1 91 ? 0.643 -4.301 24.022 1.00 52.59 91 ALA A N 1
ATOM 649 C CA . ALA A 1 91 ? 0.598 -3.164 24.940 1.00 52.59 91 ALA A CA 1
ATOM 650 C C . ALA A 1 91 ? 0.167 -3.598 26.352 1.00 52.59 91 ALA A C 1
ATOM 652 O O . ALA A 1 91 ? 0.736 -3.135 27.336 1.00 52.59 91 ALA A O 1
ATOM 653 N N . GLU A 1 92 ? -0.764 -4.550 26.451 1.00 49.78 92 GLU A N 1
ATOM 654 C CA . GLU A 1 92 ? -1.259 -5.043 27.743 1.00 49.78 92 GLU A CA 1
ATOM 655 C C . GLU A 1 92 ? -0.190 -5.828 28.528 1.00 49.78 92 GLU A C 1
ATOM 657 O O . GLU A 1 92 ? -0.088 -5.704 29.746 1.00 49.78 92 GLU A O 1
ATOM 662 N N . LEU A 1 93 ? 0.669 -6.585 27.829 1.00 55.75 93 LEU A N 1
ATOM 663 C CA . LEU A 1 93 ? 1.757 -7.354 28.450 1.00 55.75 93 LEU A CA 1
ATOM 664 C C . LEU A 1 93 ? 2.901 -6.483 29.002 1.00 55.75 93 LEU A C 1
ATOM 666 O O . LEU A 1 93 ? 3.652 -6.955 29.854 1.00 55.75 93 LEU A O 1
ATOM 670 N N . ASP A 1 94 ? 3.043 -5.238 28.539 1.00 58.94 94 ASP A N 1
ATOM 671 C CA . ASP A 1 94 ? 4.023 -4.278 29.078 1.00 58.94 94 ASP A CA 1
ATOM 672 C C . ASP A 1 94 ? 3.472 -3.540 30.318 1.00 58.94 94 ASP A C 1
ATOM 674 O O . ASP A 1 94 ? 4.230 -3.088 31.173 1.00 58.94 94 ASP A O 1
ATOM 678 N N . ASN A 1 95 ? 2.141 -3.479 30.472 1.00 56.94 95 ASN A N 1
ATOM 679 C CA . ASN A 1 95 ? 1.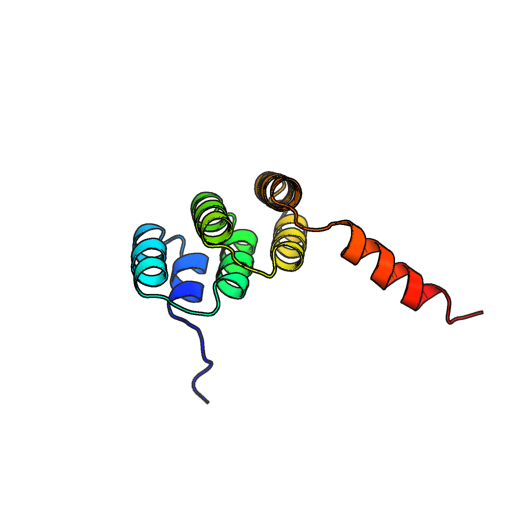480 -2.794 31.587 1.00 56.94 95 ASN A CA 1
ATOM 680 C C . ASN A 1 95 ? 1.227 -3.697 32.813 1.00 56.94 95 ASN A C 1
ATOM 682 O O . ASN A 1 95 ? 1.002 -3.200 33.912 1.00 56.94 95 ASN A O 1
ATOM 686 N N . SER A 1 96 ? 1.302 -5.026 32.676 1.00 55.91 96 SER A N 1
ATOM 687 C CA . SER A 1 96 ? 1.111 -5.966 33.797 1.00 55.91 96 SER A CA 1
ATOM 688 C C . SER A 1 96 ? 2.382 -6.262 34.616 1.00 55.91 96 SER A C 1
ATOM 690 O O . SER A 1 96 ? 2.362 -7.139 35.475 1.00 55.91 96 SER A O 1
ATOM 692 N N . GLY A 1 97 ? 3.497 -5.570 34.345 1.00 55.38 97 GLY A N 1
ATOM 693 C CA . GLY A 1 97 ? 4.788 -5.754 35.028 1.00 55.38 97 GLY A CA 1
ATOM 694 C C . GLY A 1 97 ? 5.151 -4.685 36.069 1.00 55.38 97 GLY A C 1
ATOM 695 O O . GLY A 1 97 ? 6.264 -4.721 36.589 1.00 55.38 97 GLY A O 1
ATOM 696 N N . GLN A 1 98 ? 4.262 -3.728 36.360 1.00 48.38 98 GLN A N 1
ATOM 697 C CA . GLN A 1 98 ? 4.495 -2.672 37.357 1.00 48.38 98 GLN A CA 1
ATOM 698 C C . GLN A 1 98 ? 3.368 -2.608 38.398 1.00 48.38 98 GLN A C 1
ATOM 700 O O . GLN A 1 98 ? 2.641 -1.621 38.478 1.00 48.38 98 GLN A O 1
ATOM 705 N N . HIS A 1 99 ? 3.241 -3.655 39.212 1.00 47.56 99 HIS A N 1
ATOM 706 C CA . HIS A 1 99 ? 2.611 -3.580 40.532 1.00 47.56 99 HIS A CA 1
ATOM 707 C C . HIS A 1 99 ? 3.438 -4.367 41.543 1.00 47.56 99 HIS A C 1
ATOM 709 O O . HIS A 1 99 ? 3.853 -5.498 41.202 1.00 47.56 99 HIS A O 1
#

pLDDT: mean 77.05, std 15.43, range [36.91, 90.88]

Organism: NCBI:txid983964

InterPro domains:
  IPR002110 Ankyrin repeat [PF00023] (64-84)
  IPR002110 Ankyrin repeat [PF12796] (5-57)
  IPR002110 Ankyrin repeat [PS50088] (3-28)
  IPR002110 Ankyrin repeat [SM00248] (3-33)
  IPR002110 Ankyrin repeat [SM00248] (57-86)
  IPR036770 Ankyrin repeat-containing domain superfamily [G3DSA:1.25.40.20] (2-96)
  IPR036770 Ankyrin repeat-containing domain superfamily [SSF48403] (4-86)